Protein AF-A0A8S7I7J5-F1 (afdb_monomer_lite)

Organism: Escherichia coli (NCBI:txid562)

Radius of gyration: 30.41 Å; chains: 1; bounding box: 63×31×86 Å

Sequence (176 aa):
MCWEGESYSFNTNLVGNAVGITLPAGEHYVSFGLRVMRIQASEDANFVYNLAIANYFRSPVTLIKAPVNIASYCISKSGDLLTLNYGAFSAGSANGRVSSAKFDYECNLDTALPKVILQGNEVSLCDGLTAKLTAHTERANNYNFRTIFTSTLYGTASSSCVGKFQKVVVATLNPP

Secondary structure (DSSP, 8-state):
-PPP---------------SS-PPSEEEEEEEEE--------S-HHHHHHHHHHHTTTSPPEEEEEEEEE---EEESS-S----------TT--TT-EEEEEEEEEES-SS-PPEEEEE-SEEEEETTEEEEEEEEEEEEETTEEEEEEEEEEEE---GGG-S------EEEEE--

InterPro domains:
  IPR036937 Fimbrial-type adhesion domain superfamily [G3DSA:2.60.40.1090] (69-176)

Foldseek 3Di:
DPDDDDDDDDDDDPDDDDDDDQAAFFKDKDKDWDFDDDDDDPDDPVVSVVVCVVCVVVGGTDIDIDIDGHDKDKAWPDDPDDDFDQDDDDFFGQAFGKTKDKTKMFINYQPDWWDKDKPDQWADQDVFKIKGWDWDKDAPDRRMIMIMIMIGIHGTQDPVNPDDTDDDIDMDTGGD

Structure (mmCIF, N/CA/C/O backbone):
data_AF-A0A8S7I7J5-F1
#
_entry.id   AF-A0A8S7I7J5-F1
#
loop_
_atom_site.group_PDB
_atom_site.id
_atom_site.type_symbol
_atom_site.label_atom_id
_atom_site.label_alt_id
_atom_site.label_comp_id
_atom_site.label_asym_id
_atom_site.label_entity_id
_atom_site.label_seq_id
_atom_site.pdbx_PDB_ins_code
_atom_site.Cartn_x
_atom_site.Cartn_y
_atom_site.Cartn_z
_atom_site.occupancy
_atom_site.B_iso_or_equiv
_atom_site.auth_seq_id
_atom_site.auth_comp_id
_atom_site.auth_asym_id
_atom_site.auth_atom_id
_atom_site.pdbx_PDB_model_num
ATOM 1 N N . MET A 1 1 ? -32.007 -15.959 53.541 1.00 33.34 1 MET A N 1
ATOM 2 C CA . MET A 1 1 ? -30.730 -16.185 52.833 1.00 33.34 1 MET A CA 1
ATOM 3 C C . MET A 1 1 ? -30.756 -15.343 51.574 1.00 33.34 1 MET A C 1
ATOM 5 O O . MET A 1 1 ? -31.618 -15.573 50.738 1.00 33.34 1 MET A O 1
ATOM 9 N N . CYS A 1 2 ? -29.899 -14.328 51.471 1.00 35.22 2 CYS A N 1
ATOM 10 C CA . CYS A 1 2 ? -29.685 -13.635 50.203 1.00 35.22 2 CYS A CA 1
ATOM 11 C C . CYS A 1 2 ? -28.831 -14.566 49.344 1.00 35.22 2 CYS A C 1
ATOM 13 O O . CYS A 1 2 ? -27.728 -14.907 49.763 1.00 35.22 2 CYS A O 1
ATOM 15 N N . TRP A 1 3 ? -29.363 -15.028 48.215 1.00 41.94 3 TRP A N 1
ATOM 16 C CA . TRP A 1 3 ? -28.581 -15.800 47.257 1.00 41.94 3 TRP A CA 1
ATOM 17 C C . TRP A 1 3 ? -27.469 -14.892 46.726 1.00 41.94 3 TRP A C 1
ATOM 19 O O . TRP A 1 3 ? -27.715 -13.725 46.407 1.00 41.94 3 TRP A O 1
ATOM 29 N N . GLU A 1 4 ? -26.238 -15.396 46.780 1.00 40.59 4 GLU A N 1
ATOM 30 C CA . GLU A 1 4 ? -25.028 -14.679 46.390 1.00 40.59 4 GLU A CA 1
ATOM 31 C C . GLU A 1 4 ? -25.161 -14.135 44.966 1.00 40.59 4 GLU A C 1
ATOM 33 O O . GLU A 1 4 ? -25.772 -14.757 44.099 1.00 40.59 4 GLU A O 1
ATOM 38 N N . GLY A 1 5 ? -24.621 -12.933 44.746 1.00 41.72 5 GLY A N 1
ATOM 39 C CA . GLY A 1 5 ? -24.652 -12.274 43.449 1.00 41.72 5 GLY A CA 1
ATOM 40 C C . GLY A 1 5 ? -23.961 -13.133 42.399 1.00 41.72 5 GLY A C 1
ATOM 41 O O . GLY A 1 5 ? -22.736 -13.244 42.390 1.00 41.72 5 GLY A O 1
ATOM 42 N N . GLU A 1 6 ? -24.750 -13.731 41.514 1.00 45.03 6 GLU A N 1
ATOM 43 C CA . GLU A 1 6 ? -24.221 -14.466 40.378 1.00 45.03 6 GLU A CA 1
ATOM 44 C C . GLU A 1 6 ? -23.475 -13.508 39.446 1.00 45.03 6 GLU A C 1
ATOM 46 O O . GLU A 1 6 ? -23.970 -12.448 39.050 1.00 45.03 6 GLU A O 1
ATOM 51 N N . SER A 1 7 ? -22.252 -13.892 39.093 1.00 41.16 7 SER A N 1
ATOM 52 C CA . SER A 1 7 ? -21.486 -13.217 38.054 1.00 41.16 7 SER A CA 1
ATOM 53 C C . SER A 1 7 ? -22.050 -13.624 36.696 1.00 41.16 7 SER A C 1
ATOM 55 O O . SER A 1 7 ? -21.836 -14.746 36.246 1.00 41.16 7 SER A O 1
ATOM 57 N N . TYR A 1 8 ? -22.759 -12.717 36.026 1.00 44.34 8 TYR A N 1
ATOM 58 C CA . TYR A 1 8 ? -23.207 -12.940 34.653 1.00 44.34 8 TYR A CA 1
ATOM 59 C C . TYR A 1 8 ? -22.135 -12.472 33.669 1.00 44.34 8 TYR A C 1
ATOM 61 O O . TYR A 1 8 ? -21.910 -11.275 33.487 1.00 44.34 8 TYR A O 1
ATOM 69 N N . SER A 1 9 ? -21.477 -13.425 33.014 1.00 40.72 9 SER A N 1
ATOM 70 C CA . SER A 1 9 ? -20.615 -13.155 31.865 1.00 40.72 9 SER A CA 1
ATOM 71 C C . SER A 1 9 ? -21.470 -13.073 30.602 1.00 40.72 9 SER A C 1
ATOM 73 O O . SER A 1 9 ? -22.013 -14.075 30.145 1.00 40.72 9 SER A O 1
ATOM 75 N N . PHE A 1 10 ? -21.596 -11.883 30.019 1.00 49.03 10 PHE A N 1
ATOM 76 C CA . PHE A 1 10 ? -22.168 -11.716 28.684 1.00 49.03 10 PHE A CA 1
ATOM 77 C C . PHE A 1 10 ? -21.036 -11.690 27.657 1.00 49.03 10 PHE A C 1
ATOM 79 O O . PHE A 1 10 ? -20.090 -10.915 27.774 1.00 49.03 10 PHE A O 1
ATOM 86 N N . ASN A 1 11 ? -21.147 -12.540 26.638 1.00 37.66 11 ASN A N 1
ATOM 87 C CA . ASN A 1 11 ? -20.298 -12.493 25.457 1.00 37.66 11 ASN A CA 1
ATOM 88 C C . ASN A 1 11 ? -21.152 -11.945 24.310 1.00 37.66 11 ASN A C 1
ATOM 90 O O . ASN A 1 11 ? -22.119 -12.580 23.894 1.00 37.66 11 ASN A O 1
ATOM 94 N N . THR A 1 12 ? -20.859 -10.727 23.863 1.00 44.44 12 THR A N 1
ATOM 95 C CA . THR A 1 12 ? -21.604 -10.055 22.792 1.00 44.44 12 THR A CA 1
ATOM 96 C C . THR A 1 12 ? -20.677 -9.836 21.609 1.00 44.44 12 THR A C 1
ATOM 98 O O . THR A 1 12 ? -19.657 -9.162 21.732 1.00 44.44 12 THR A O 1
ATOM 101 N N . ASN A 1 13 ? -21.065 -10.356 20.446 1.00 33.91 13 ASN A N 1
ATOM 102 C CA . ASN A 1 13 ? -20.396 -10.045 19.191 1.00 33.91 13 ASN A CA 1
ATOM 103 C C . ASN A 1 13 ? -20.855 -8.661 18.721 1.00 33.91 13 ASN A C 1
ATOM 105 O O . ASN A 1 13 ? -22.013 -8.473 18.353 1.00 33.91 13 ASN A O 1
ATOM 109 N N . LEU A 1 14 ? -19.944 -7.689 18.729 1.00 41.66 14 LEU A N 1
ATOM 110 C CA . LEU A 1 14 ? -20.160 -6.411 18.058 1.00 41.66 14 LEU A CA 1
ATOM 111 C C . LEU A 1 14 ? -20.101 -6.647 16.544 1.00 41.66 14 LEU A C 1
ATOM 113 O O . LEU A 1 14 ? -19.022 -6.787 15.974 1.00 41.66 14 LEU A O 1
ATOM 117 N N . VAL A 1 15 ? -21.265 -6.704 15.898 1.00 33.38 15 VAL A N 1
ATOM 118 C CA . VAL A 1 15 ? -21.377 -6.719 14.435 1.00 33.38 15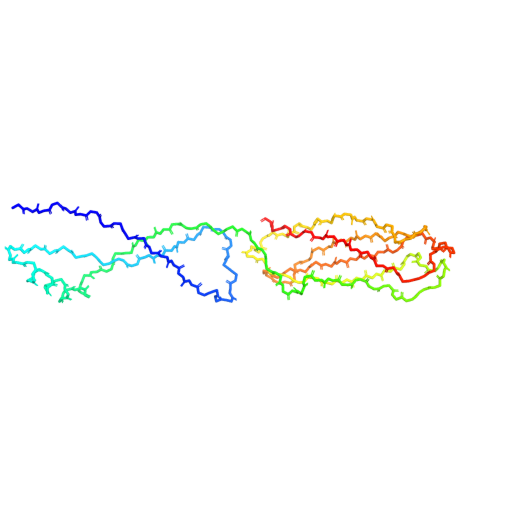 VAL A CA 1
ATOM 119 C C . VAL A 1 15 ? -21.735 -5.306 13.989 1.00 33.38 15 VAL A C 1
ATOM 121 O O . VAL A 1 15 ? -22.874 -4.868 14.129 1.00 33.38 15 VAL A O 1
ATOM 124 N N . GLY A 1 16 ? -20.739 -4.569 13.505 1.00 31.81 16 GLY A N 1
ATOM 125 C CA . GLY A 1 16 ? -20.920 -3.259 12.886 1.00 31.81 16 GLY A CA 1
ATOM 126 C C . GLY A 1 16 ? -20.607 -3.338 11.398 1.00 31.81 16 GLY A C 1
ATOM 127 O O . GLY A 1 16 ? -19.588 -3.905 11.012 1.00 31.81 16 GLY A O 1
ATOM 128 N N . ASN A 1 17 ? -21.464 -2.755 10.562 1.00 31.12 17 ASN A N 1
ATOM 129 C CA . ASN A 1 17 ? -21.118 -2.503 9.165 1.00 31.12 17 ASN A CA 1
ATOM 130 C C . ASN A 1 17 ? -20.084 -1.373 9.120 1.00 31.12 17 ASN A C 1
ATOM 132 O O . ASN A 1 17 ? -20.263 -0.352 9.786 1.00 31.12 17 ASN A O 1
ATOM 136 N N . ALA A 1 18 ? -19.016 -1.539 8.339 1.00 37.44 18 ALA A N 1
ATOM 137 C CA . ALA A 1 18 ? -18.026 -0.490 8.140 1.00 37.44 18 ALA A CA 1
ATOM 138 C C . ALA A 1 18 ? -18.693 0.734 7.487 1.00 37.44 18 ALA A C 1
ATOM 140 O O . ALA A 1 18 ? -19.052 0.706 6.311 1.00 37.44 18 ALA A O 1
ATOM 141 N N . VAL A 1 19 ? -18.873 1.815 8.248 1.00 38.22 19 VAL A N 1
ATOM 142 C CA . VAL A 1 19 ? -19.347 3.097 7.713 1.00 38.22 19 VAL A CA 1
ATOM 143 C C . VAL A 1 19 ? -18.131 3.940 7.361 1.00 38.22 19 VAL A C 1
ATOM 145 O O . VAL A 1 19 ? -17.654 4.692 8.197 1.00 38.22 19 VAL A O 1
ATOM 148 N N . GLY A 1 20 ? -17.622 3.765 6.137 1.00 47.06 20 GLY A N 1
ATOM 149 C CA . GLY A 1 20 ? -16.953 4.779 5.300 1.00 47.06 20 GLY A CA 1
ATOM 150 C C . GLY A 1 20 ? -15.843 5.675 5.871 1.00 47.06 20 GLY A C 1
ATOM 151 O O . GLY A 1 20 ? -15.465 6.624 5.194 1.00 47.06 20 GLY A O 1
ATOM 152 N N . ILE A 1 21 ? -15.332 5.432 7.075 1.00 56.72 21 ILE A N 1
ATOM 153 C CA . ILE A 1 21 ? -14.323 6.263 7.725 1.00 56.72 21 ILE A CA 1
ATOM 154 C C . ILE A 1 21 ? -13.285 5.321 8.313 1.00 56.72 21 ILE A C 1
ATOM 156 O O . ILE A 1 21 ? -13.571 4.499 9.185 1.00 56.72 21 ILE A O 1
ATOM 160 N N . THR A 1 22 ? -12.077 5.427 7.789 1.00 62.06 22 THR A N 1
ATOM 161 C CA . THR A 1 22 ? -10.893 4.729 8.265 1.00 62.06 22 THR A CA 1
ATOM 162 C C . THR A 1 22 ? -10.709 5.052 9.753 1.00 62.06 22 THR A C 1
ATOM 164 O O . THR A 1 22 ? -10.497 6.208 10.114 1.00 62.06 22 THR A O 1
ATOM 167 N N . LEU A 1 23 ? -10.870 4.060 10.638 1.00 69.56 23 LEU A N 1
ATOM 168 C CA . LEU A 1 23 ? -10.723 4.272 12.083 1.00 69.56 23 LEU A CA 1
ATOM 169 C C . LEU A 1 23 ? -9.267 4.636 12.398 1.00 69.56 23 LEU A C 1
ATOM 171 O O . LEU A 1 23 ? -8.399 3.813 12.089 1.00 69.56 23 LEU A O 1
ATOM 175 N N . PRO A 1 24 ? -8.988 5.801 13.012 1.00 71.44 24 PRO A N 1
ATOM 176 C CA . PRO A 1 24 ? -7.620 6.256 13.229 1.00 71.44 24 PRO A CA 1
ATOM 177 C C . PRO A 1 24 ? -6.822 5.240 14.051 1.00 71.44 24 PRO A C 1
ATOM 179 O O . PRO A 1 24 ? -7.361 4.611 14.961 1.00 71.44 24 PRO A O 1
ATOM 182 N N . ALA A 1 25 ? -5.541 5.061 13.734 1.00 77.75 25 ALA A N 1
ATOM 183 C CA . ALA A 1 25 ? -4.673 4.179 14.510 1.00 77.75 25 ALA A CA 1
ATOM 184 C C . ALA A 1 25 ? -4.504 4.692 15.955 1.00 77.75 25 ALA A C 1
ATOM 186 O O . ALA A 1 25 ? -4.578 5.896 16.209 1.00 77.75 25 ALA A O 1
ATOM 187 N N . GLY A 1 26 ? -4.259 3.777 16.896 1.00 77.19 26 GLY A N 1
ATOM 188 C CA . GLY A 1 26 ? -3.974 4.093 18.297 1.00 77.19 26 GLY A CA 1
ATOM 189 C C . GLY A 1 26 ? -4.992 3.544 19.295 1.00 77.19 26 GLY A C 1
ATOM 190 O O . GLY A 1 26 ? -5.798 2.665 18.982 1.00 77.19 26 GLY A O 1
ATOM 191 N N . GLU A 1 27 ? -4.917 4.055 20.523 1.00 79.50 27 GLU A N 1
ATOM 192 C CA . GLU A 1 27 ? -5.778 3.638 21.628 1.00 79.50 27 GLU A CA 1
ATOM 193 C C . GLU A 1 27 ? -7.120 4.369 21.598 1.00 79.50 27 GLU A C 1
ATOM 195 O O . GLU A 1 27 ? -7.195 5.597 21.638 1.00 79.50 27 GLU A O 1
ATOM 200 N N . HIS A 1 28 ? -8.193 3.587 21.595 1.00 81.12 28 HIS A N 1
ATOM 201 C CA . HIS A 1 28 ? -9.569 4.055 21.662 1.00 81.12 28 HIS A CA 1
ATOM 202 C C . HIS A 1 28 ? -10.292 3.391 22.822 1.00 81.12 28 HIS A C 1
ATOM 204 O O . HIS A 1 28 ? -9.822 2.417 23.408 1.00 81.12 28 HIS A O 1
ATOM 210 N N . TYR A 1 29 ? -11.481 3.896 23.129 1.00 77.25 29 TYR A N 1
ATOM 211 C CA . TYR A 1 29 ? -12.357 3.289 24.120 1.00 77.25 29 TYR A CA 1
ATOM 212 C C . TYR A 1 29 ? -13.701 2.958 23.498 1.00 77.25 29 TYR A C 1
ATOM 214 O O . TYR A 1 29 ? -14.376 3.829 22.952 1.00 77.25 29 TYR A O 1
ATOM 222 N N . VAL A 1 30 ? -14.128 1.710 23.655 1.00 77.06 30 VAL A N 1
ATOM 223 C CA . VAL A 1 30 ? -15.517 1.322 23.414 1.00 77.06 30 VAL A CA 1
ATOM 224 C C . VAL A 1 30 ? -16.267 1.453 24.735 1.00 77.06 30 VAL A C 1
ATOM 226 O O . VAL A 1 30 ? -15.795 0.991 25.775 1.00 77.06 30 VAL A O 1
ATOM 229 N N . SER A 1 31 ? -17.418 2.125 24.709 1.00 77.94 31 SER A N 1
ATOM 230 C CA . SER A 1 31 ? -18.274 2.293 25.885 1.00 77.94 31 SER A CA 1
ATOM 231 C C . SER A 1 31 ? -19.470 1.353 25.801 1.00 77.94 31 SER A C 1
ATOM 233 O O . SER A 1 31 ? -20.248 1.418 24.853 1.00 77.94 31 SER A O 1
ATOM 235 N N . PHE A 1 32 ? -19.637 0.513 26.816 1.00 77.69 32 PHE A N 1
ATOM 236 C CA . PHE A 1 32 ? -20.778 -0.380 26.972 1.00 77.69 32 PHE A CA 1
ATOM 237 C C . PHE A 1 32 ? -21.704 0.177 28.046 1.00 77.69 32 PHE A C 1
ATOM 239 O O . PHE A 1 32 ? -21.287 0.401 29.182 1.00 77.69 32 PHE A O 1
ATOM 246 N N . GLY A 1 33 ? -22.965 0.407 27.688 1.00 76.69 33 GLY A N 1
ATOM 247 C CA . GLY A 1 33 ? -24.002 0.768 28.645 1.00 76.69 33 GLY A CA 1
ATOM 248 C C . GLY A 1 33 ? -24.620 -0.481 29.250 1.00 76.69 33 GLY A C 1
ATOM 249 O O . GLY A 1 33 ? -25.345 -1.199 28.568 1.00 76.69 33 GLY A O 1
ATOM 250 N N . LEU A 1 34 ? -24.360 -0.725 30.529 1.00 75.19 34 LEU A N 1
ATOM 251 C CA . LEU A 1 34 ? -24.946 -1.834 31.268 1.00 75.19 34 LEU A CA 1
ATOM 252 C C . LEU A 1 34 ? -26.019 -1.321 32.214 1.00 75.19 34 LEU A C 1
ATOM 254 O O . LEU A 1 34 ? -25.836 -0.322 32.905 1.00 75.19 34 LEU A O 1
ATOM 258 N N . ARG A 1 35 ? -27.135 -2.039 32.279 1.00 72.94 35 ARG A N 1
ATOM 259 C CA . ARG A 1 35 ? -28.135 -1.851 33.327 1.00 72.94 35 ARG A CA 1
ATOM 260 C C . ARG A 1 35 ? -28.158 -3.108 34.163 1.00 72.94 35 ARG A C 1
ATOM 262 O O . ARG A 1 35 ? -28.470 -4.182 33.661 1.00 72.94 35 ARG A O 1
ATOM 269 N N . VAL A 1 36 ? -27.816 -2.954 35.433 1.00 70.00 36 VAL A N 1
ATOM 270 C CA . VAL A 1 36 ? -27.910 -4.026 36.419 1.00 70.00 36 VAL A CA 1
ATOM 271 C C . VAL A 1 36 ? -29.008 -3.645 37.400 1.00 70.00 36 VAL A C 1
ATOM 273 O O . VAL A 1 36 ? -29.097 -2.499 37.846 1.00 70.00 36 VAL A O 1
ATOM 276 N N . MET A 1 37 ? -29.874 -4.601 37.713 1.00 70.38 37 MET A N 1
ATOM 277 C CA . MET A 1 37 ? -30.900 -4.458 38.737 1.00 70.38 37 MET A CA 1
ATOM 278 C C . MET A 1 37 ? -30.646 -5.475 39.827 1.00 70.38 37 MET A C 1
ATOM 280 O O . MET A 1 37 ? -30.547 -6.668 39.556 1.00 70.38 37 MET A O 1
ATOM 284 N N . ARG A 1 38 ? -30.590 -4.997 41.068 1.00 69.62 38 ARG A N 1
ATOM 285 C CA . ARG A 1 38 ? -30.696 -5.858 42.237 1.00 69.62 38 ARG A CA 1
ATOM 286 C C . ARG A 1 38 ? -32.140 -5.822 42.707 1.00 69.62 38 ARG A C 1
ATOM 288 O O . ARG A 1 38 ? -32.639 -4.757 43.056 1.00 69.62 38 ARG A O 1
ATOM 295 N N . ILE A 1 39 ? -32.786 -6.980 42.734 1.00 69.31 39 ILE A N 1
ATOM 296 C CA . ILE A 1 39 ? -34.141 -7.130 43.260 1.00 69.31 39 ILE A CA 1
ATOM 297 C C . ILE A 1 39 ? -34.032 -7.915 44.549 1.00 69.31 39 ILE A C 1
ATOM 299 O O . ILE A 1 39 ? -33.510 -9.026 44.566 1.00 69.31 39 ILE A O 1
ATOM 303 N N . GLN A 1 40 ? -34.487 -7.309 45.635 1.00 69.56 40 GLN A N 1
ATOM 304 C CA . GLN A 1 40 ? -34.624 -7.991 46.906 1.00 69.56 40 GLN A CA 1
ATOM 305 C C . GLN A 1 40 ? -36.108 -8.257 47.112 1.00 69.56 40 GLN A C 1
ATOM 307 O O . GLN A 1 40 ? -36.869 -7.339 47.400 1.00 69.56 40 GLN A O 1
ATOM 312 N N . ALA A 1 41 ? -36.499 -9.507 46.910 1.00 70.94 41 ALA A N 1
ATOM 313 C CA . ALA A 1 41 ? -37.863 -9.986 47.052 1.00 70.94 41 ALA A CA 1
ATOM 314 C C . ALA A 1 41 ? -37.822 -11.325 47.793 1.00 70.94 41 ALA A C 1
ATOM 316 O O . ALA A 1 41 ? -36.871 -12.096 47.638 1.00 70.94 41 ALA A O 1
ATOM 317 N N . SER A 1 42 ? -38.814 -11.563 48.645 1.00 75.31 42 SER A N 1
ATOM 318 C CA . SER A 1 42 ? -38.980 -12.829 49.373 1.00 75.31 42 SER A CA 1
ATOM 319 C C . SER A 1 42 ? -40.085 -13.701 48.774 1.00 75.31 42 SER A C 1
ATOM 321 O O . SER A 1 42 ? -40.310 -14.808 49.258 1.00 75.31 42 SER A O 1
ATOM 323 N N . GLU A 1 43 ? -40.788 -13.189 47.761 1.00 80.56 43 GLU A N 1
ATOM 324 C CA . GLU A 1 43 ? -41.852 -13.870 47.028 1.00 80.56 43 GLU A CA 1
ATOM 325 C C . GLU A 1 43 ? -41.320 -14.807 45.922 1.00 80.56 43 GLU A C 1
ATOM 327 O O . GLU A 1 43 ? -40.114 -14.984 45.741 1.00 80.56 43 GLU A O 1
ATOM 332 N N . ASP A 1 44 ? -42.241 -15.434 45.182 1.00 82.38 44 ASP A N 1
ATOM 333 C CA . ASP A 1 44 ? -41.924 -16.379 44.110 1.00 82.38 44 ASP A CA 1
ATOM 334 C C . ASP A 1 44 ? -41.216 -15.744 42.893 1.00 82.38 44 ASP A C 1
ATOM 336 O O . ASP A 1 44 ? -41.220 -14.529 42.678 1.00 82.38 44 ASP A O 1
ATOM 340 N N . ALA A 1 45 ? -40.625 -16.597 42.050 1.00 76.31 45 ALA A N 1
ATOM 341 C CA . ALA A 1 45 ? -39.833 -16.188 40.890 1.00 76.31 45 ALA A CA 1
ATOM 342 C C . ALA A 1 45 ? -40.604 -15.337 39.858 1.00 76.31 45 ALA A C 1
ATOM 344 O O . ALA A 1 45 ? -39.998 -14.483 39.209 1.00 76.31 45 ALA A O 1
ATOM 345 N N . ASN A 1 46 ? -41.922 -15.523 39.713 1.00 79.31 46 ASN A N 1
ATOM 346 C CA . ASN A 1 46 ? -42.731 -14.732 38.781 1.00 79.31 46 ASN A CA 1
ATOM 347 C C . ASN A 1 46 ? -42.910 -13.302 39.290 1.00 79.31 46 ASN A C 1
ATOM 349 O O . ASN A 1 46 ? -42.842 -12.354 38.504 1.00 79.31 46 ASN A O 1
ATOM 353 N N . PHE A 1 47 ? -43.097 -13.128 40.600 1.00 81.38 47 PHE A N 1
ATOM 354 C CA . PHE A 1 47 ? -43.125 -11.804 41.211 1.00 81.38 47 PHE A CA 1
ATOM 355 C C . PHE A 1 47 ? -41.787 -11.076 41.019 1.00 81.38 47 PHE A C 1
ATOM 357 O O . PHE A 1 47 ? -41.773 -9.936 40.549 1.00 81.38 47 PHE A O 1
ATOM 364 N N . VAL A 1 48 ? -40.662 -11.754 41.285 1.00 78.50 48 VAL A N 1
ATOM 365 C CA . VAL A 1 48 ? -39.314 -11.190 41.080 1.00 78.50 48 VAL A CA 1
ATOM 366 C C . VAL A 1 48 ? -39.095 -10.776 39.621 1.00 78.50 48 VAL A C 1
ATOM 368 O O . VAL A 1 48 ? -38.606 -9.676 39.360 1.00 78.50 48 VAL A O 1
ATOM 371 N N . TYR A 1 49 ? -39.501 -11.613 38.663 1.00 78.75 49 TYR A N 1
ATOM 372 C CA . TYR A 1 49 ? -39.369 -11.333 37.232 1.00 78.75 49 TYR A CA 1
ATOM 373 C C . TYR A 1 49 ? -40.210 -10.130 36.776 1.00 78.75 49 TYR A C 1
ATOM 375 O O . TYR A 1 49 ? -39.704 -9.232 36.099 1.00 78.75 49 TYR A O 1
ATOM 383 N N . ASN A 1 50 ? -41.478 -10.056 37.190 1.00 79.69 50 ASN A N 1
ATOM 384 C CA . ASN A 1 50 ? -42.354 -8.931 36.853 1.00 79.69 50 ASN A CA 1
ATOM 385 C C . ASN A 1 50 ? -41.849 -7.617 37.462 1.00 79.69 50 ASN A C 1
ATOM 387 O O . ASN A 1 50 ? -41.865 -6.573 36.803 1.00 79.69 50 ASN A O 1
ATOM 391 N N . LEU A 1 51 ? -41.338 -7.673 38.695 1.00 80.25 51 LEU A N 1
ATOM 392 C CA . LEU A 1 51 ? -40.719 -6.528 39.352 1.00 80.25 51 LEU A CA 1
ATOM 393 C C . LEU A 1 51 ? -39.437 -6.082 38.626 1.00 80.25 51 LEU A C 1
ATOM 395 O O . LEU A 1 51 ? -39.179 -4.878 38.538 1.00 80.25 51 LEU A O 1
ATOM 399 N N . ALA A 1 52 ? -38.676 -7.023 38.054 1.00 77.00 52 ALA A N 1
ATOM 400 C CA . ALA A 1 52 ? -37.509 -6.735 37.221 1.00 77.00 52 ALA A CA 1
ATOM 401 C C . ALA A 1 52 ? -37.900 -5.945 35.976 1.00 77.00 52 ALA A C 1
ATOM 403 O O . ALA A 1 52 ? -37.396 -4.847 35.753 1.00 77.00 52 ALA A O 1
ATOM 404 N N . ILE A 1 53 ? -38.843 -6.462 35.188 1.00 79.38 53 ILE A N 1
ATOM 405 C CA . ILE A 1 53 ? -39.282 -5.810 33.950 1.00 79.38 53 ILE A CA 1
ATOM 406 C C . ILE A 1 53 ? -39.844 -4.416 34.240 1.00 79.38 53 ILE A C 1
ATOM 408 O O . ILE A 1 53 ? -39.477 -3.455 33.561 1.00 79.38 53 ILE A O 1
ATOM 412 N N . ALA A 1 54 ? -40.667 -4.278 35.283 1.00 80.25 54 ALA A N 1
ATOM 413 C CA . ALA A 1 54 ? -41.273 -3.001 35.659 1.00 80.25 54 ALA A CA 1
ATOM 414 C C . ALA A 1 54 ? -40.240 -1.917 36.027 1.00 80.25 54 ALA A C 1
ATOM 416 O O . ALA A 1 54 ? -40.510 -0.724 35.862 1.00 80.25 54 ALA A O 1
ATOM 417 N N . ASN A 1 55 ? -39.053 -2.310 36.504 1.00 75.88 55 ASN A N 1
ATOM 418 C CA . ASN A 1 55 ? -37.991 -1.388 36.909 1.00 75.88 55 ASN A CA 1
ATOM 419 C C . ASN A 1 55 ? -36.810 -1.322 35.925 1.00 75.88 55 ASN A C 1
ATOM 421 O O . ASN A 1 55 ? -35.917 -0.498 36.119 1.00 75.88 55 ASN A O 1
ATOM 425 N N . TYR A 1 56 ? -36.827 -2.100 34.837 1.00 68.75 56 TYR A N 1
ATOM 426 C CA . TYR A 1 56 ? -35.714 -2.225 33.887 1.00 68.75 56 TYR A CA 1
ATOM 427 C C . TYR A 1 56 ? -35.188 -0.878 33.370 1.00 68.75 56 TYR A C 1
ATOM 429 O O . TYR A 1 56 ? -33.986 -0.608 33.403 1.00 68.75 56 TYR A O 1
ATOM 437 N N . PHE A 1 57 ? -36.088 0.018 32.957 1.00 71.44 57 PHE A N 1
ATOM 438 C CA . PHE A 1 57 ? -35.710 1.340 32.448 1.00 71.44 57 PHE A CA 1
ATOM 439 C C . PHE A 1 57 ? -35.402 2.372 33.543 1.00 71.44 57 PHE A C 1
ATOM 441 O O . PHE A 1 57 ? -34.884 3.447 33.230 1.00 71.44 57 PHE A O 1
ATOM 448 N N . ARG A 1 58 ? -35.686 2.057 34.814 1.00 75.62 58 ARG A N 1
ATOM 449 C CA . ARG A 1 58 ? -35.469 2.954 35.960 1.00 75.62 58 ARG A CA 1
ATOM 450 C C . ARG A 1 58 ? -34.054 2.867 36.528 1.00 75.62 58 ARG A C 1
ATOM 452 O O . ARG A 1 58 ? -33.594 3.841 37.115 1.00 75.62 58 ARG A O 1
ATOM 459 N N . SER A 1 59 ? -33.347 1.752 36.333 1.00 71.81 59 SER A N 1
ATOM 460 C CA . SER A 1 59 ? -31.949 1.642 36.768 1.00 71.81 59 SER A CA 1
ATOM 461 C C . SER A 1 59 ? -31.022 2.537 35.950 1.00 71.81 59 SER A C 1
ATOM 463 O O . SER A 1 59 ? -31.110 2.512 34.719 1.00 71.81 59 SER A O 1
ATOM 465 N N . PRO A 1 60 ? -30.098 3.281 36.584 1.00 77.69 60 PRO A N 1
ATOM 466 C CA . PRO A 1 60 ? -29.109 4.071 35.862 1.00 77.69 60 PRO A CA 1
ATOM 467 C C . PRO A 1 60 ? -28.219 3.172 34.992 1.00 77.69 60 PRO A C 1
ATOM 469 O O . PRO A 1 60 ? -27.943 2.021 35.333 1.00 77.69 60 PRO A O 1
ATOM 472 N N . VAL A 1 61 ? -27.778 3.704 33.850 1.00 80.50 61 VAL A N 1
ATOM 473 C CA . VAL A 1 61 ? -26.808 3.023 32.985 1.00 80.50 61 VAL A CA 1
ATOM 474 C C . VAL A 1 61 ? -25.424 3.168 33.605 1.00 80.50 61 VAL A C 1
ATOM 476 O O . VAL A 1 61 ? -24.911 4.278 33.728 1.00 80.50 61 VAL A O 1
ATOM 479 N N . THR A 1 62 ? -24.802 2.046 33.945 1.00 79.00 62 THR A N 1
ATOM 480 C CA . THR A 1 62 ? -23.381 1.984 34.273 1.00 79.00 62 THR A CA 1
ATOM 481 C C . THR A 1 62 ? -22.597 1.874 32.973 1.00 79.00 62 THR A C 1
ATOM 483 O O . THR A 1 62 ? -22.750 0.907 32.227 1.00 79.00 62 THR A O 1
ATOM 486 N N . LEU A 1 63 ? -21.759 2.867 32.687 1.00 78.69 63 LEU A N 1
ATOM 487 C CA . LEU A 1 63 ? -20.869 2.832 31.530 1.00 78.69 63 LEU A CA 1
ATOM 488 C C . LEU A 1 63 ? -19.580 2.097 31.895 1.00 78.69 63 LEU A C 1
ATOM 490 O O . LEU A 1 63 ? -18.838 2.542 32.769 1.00 78.69 63 LEU A O 1
ATOM 494 N N . ILE A 1 64 ? -19.293 1.006 31.192 1.00 79.31 64 ILE A N 1
ATOM 495 C CA . ILE A 1 64 ? -17.981 0.358 31.220 1.00 79.31 64 ILE A CA 1
ATOM 496 C C . ILE A 1 64 ? -17.211 0.791 29.981 1.00 79.31 64 ILE A C 1
ATOM 498 O O . ILE A 1 64 ? -17.721 0.704 28.866 1.00 79.31 64 ILE A O 1
ATOM 502 N N . LYS A 1 65 ? -15.976 1.253 30.176 1.00 79.00 65 LYS A N 1
ATOM 503 C CA . LYS A 1 65 ? -15.054 1.573 29.087 1.00 79.00 65 LYS A CA 1
ATOM 504 C C . LYS A 1 65 ? -14.052 0.439 28.935 1.00 79.00 65 LYS A C 1
ATOM 506 O O . LYS A 1 65 ? -13.380 0.096 29.903 1.00 79.00 65 LYS A O 1
ATOM 511 N N . ALA A 1 66 ? -13.944 -0.110 27.733 1.00 78.12 66 ALA A N 1
ATOM 512 C CA . ALA A 1 66 ? -12.909 -1.075 27.388 1.00 78.12 66 ALA A CA 1
ATOM 513 C C . ALA A 1 66 ? -11.905 -0.416 26.433 1.00 78.12 66 ALA A C 1
ATOM 515 O O . ALA A 1 66 ? -12.342 0.165 25.431 1.00 78.12 66 ALA A O 1
ATOM 516 N N . PRO A 1 67 ? -10.592 -0.477 26.719 1.00 81.25 67 PRO A N 1
ATOM 517 C CA . PRO A 1 67 ? -9.586 -0.015 25.779 1.00 81.25 67 PRO A CA 1
ATOM 518 C C . PRO A 1 67 ? -9.544 -0.952 24.568 1.00 81.25 67 PRO A C 1
ATOM 520 O O . PRO A 1 67 ? -9.607 -2.174 24.706 1.00 81.25 67 PRO A O 1
ATOM 523 N N . VAL A 1 68 ? -9.420 -0.376 23.378 1.00 82.19 68 VAL A N 1
ATOM 524 C CA . VAL A 1 68 ? -9.155 -1.098 22.133 1.00 82.19 68 VAL A CA 1
ATOM 525 C C . VAL A 1 68 ? -7.990 -0.422 21.426 1.00 82.19 68 VAL A C 1
ATOM 527 O O . VAL A 1 68 ? -7.923 0.802 21.370 1.00 82.19 68 VAL A O 1
ATOM 530 N N . ASN A 1 69 ? -7.065 -1.210 20.891 1.00 82.50 69 ASN A N 1
ATOM 531 C CA . ASN A 1 69 ? -5.945 -0.692 20.115 1.00 82.50 69 ASN A CA 1
ATOM 532 C C . ASN A 1 69 ? -6.175 -1.003 18.635 1.00 82.50 69 ASN A C 1
ATOM 534 O O . ASN A 1 69 ? -6.372 -2.164 18.270 1.00 82.50 69 ASN A O 1
ATOM 538 N N . ILE A 1 70 ? -6.161 0.028 17.795 1.00 80.50 70 ILE A N 1
ATOM 539 C CA . ILE A 1 70 ? -6.325 -0.097 16.348 1.00 80.50 70 ILE A CA 1
ATOM 540 C C . ILE A 1 70 ? -4.947 0.018 15.700 1.00 80.50 70 ILE A C 1
ATOM 542 O O . ILE A 1 70 ? -4.307 1.069 15.757 1.00 80.50 70 ILE A O 1
ATOM 546 N N . ALA A 1 71 ? -4.500 -1.071 15.073 1.00 82.06 71 ALA A N 1
ATOM 547 C CA . ALA A 1 71 ? -3.245 -1.098 14.331 1.00 82.06 71 ALA A CA 1
ATOM 548 C C . ALA A 1 71 ? -3.286 -0.173 13.101 1.00 82.06 71 ALA A C 1
ATOM 550 O O . ALA A 1 71 ? -4.353 0.162 12.581 1.00 82.06 71 ALA A O 1
ATOM 551 N N . SER A 1 72 ? -2.103 0.213 12.624 1.00 83.25 72 SER A N 1
ATOM 552 C CA . SER A 1 72 ? -1.928 0.929 11.360 1.00 83.25 72 SER A CA 1
ATOM 553 C C . SER A 1 72 ? -2.297 0.024 10.178 1.00 83.25 72 SER A C 1
ATOM 555 O O . SER A 1 72 ? -1.855 -1.124 10.102 1.00 83.25 72 SER A O 1
ATOM 557 N N . TYR A 1 73 ? -3.124 0.520 9.262 1.00 82.12 73 TYR A N 1
ATOM 558 C CA . TYR A 1 73 ? -3.496 -0.166 8.029 1.00 82.12 73 TYR A CA 1
ATOM 559 C C . TYR A 1 73 ? -3.766 0.826 6.897 1.00 82.12 73 TYR A C 1
ATOM 561 O O . TYR A 1 73 ? -4.033 2.008 7.122 1.00 82.12 73 TYR A O 1
ATOM 569 N N . CYS A 1 74 ? -3.726 0.317 5.666 1.00 82.19 74 CYS A N 1
ATOM 570 C CA . CYS A 1 74 ? -4.087 1.061 4.467 1.00 82.19 74 CYS A CA 1
ATOM 571 C C . CYS A 1 74 ? -5.070 0.257 3.612 1.00 82.19 74 CYS A C 1
ATOM 573 O O . CYS A 1 74 ? -4.990 -0.969 3.552 1.00 82.19 74 CYS A O 1
ATOM 575 N N . ILE A 1 75 ? -5.983 0.950 2.939 1.00 83.81 75 ILE A N 1
ATOM 576 C CA . ILE A 1 75 ? -6.982 0.392 2.030 1.00 83.81 75 ILE A CA 1
ATOM 577 C C . ILE A 1 75 ? -6.748 0.986 0.642 1.00 83.81 75 ILE A C 1
ATOM 579 O O . ILE A 1 75 ? -6.631 2.204 0.486 1.00 83.81 75 ILE A O 1
ATOM 583 N N . SER A 1 76 ? -6.687 0.128 -0.376 1.00 83.00 76 SER A N 1
ATOM 584 C CA . SER A 1 76 ? -6.563 0.582 -1.760 1.00 83.00 76 SER A CA 1
ATOM 585 C C . SER A 1 76 ? -7.802 1.363 -2.204 1.00 83.00 76 SER A C 1
ATOM 587 O O . SER A 1 76 ? -8.930 0.930 -1.976 1.00 83.00 76 SER A O 1
ATOM 589 N N . LYS A 1 77 ? -7.592 2.492 -2.890 1.00 82.38 77 LYS A N 1
ATOM 590 C CA . LYS A 1 77 ? -8.641 3.203 -3.644 1.00 82.38 77 LYS A CA 1
ATOM 591 C C . LYS A 1 77 ? -8.611 2.877 -5.134 1.00 82.38 77 LYS A C 1
ATOM 593 O O . LYS A 1 77 ? -9.528 3.243 -5.864 1.00 82.38 77 LYS A O 1
ATOM 598 N N . SER A 1 78 ? -7.549 2.218 -5.581 1.00 78.38 78 SER A N 1
ATOM 599 C CA . SER A 1 78 ? -7.321 1.817 -6.968 1.00 78.38 78 SER A CA 1
ATOM 600 C C . SER A 1 78 ? -7.544 0.308 -7.126 1.00 78.38 78 SER A C 1
ATOM 602 O O . SER A 1 78 ? -7.548 -0.430 -6.144 1.00 78.38 78 SER A O 1
ATOM 604 N N . GLY A 1 79 ? -7.727 -0.176 -8.356 1.00 75.62 79 GLY A N 1
ATOM 605 C CA . GLY A 1 79 ? -7.738 -1.622 -8.610 1.00 75.62 79 GLY A CA 1
ATOM 606 C C . GLY A 1 79 ? -6.362 -2.257 -8.367 1.00 75.62 79 GLY A C 1
ATOM 607 O O . GLY A 1 79 ? -5.343 -1.579 -8.470 1.00 75.62 79 GLY A O 1
ATOM 608 N N . ASP A 1 80 ? -6.330 -3.565 -8.105 1.00 77.38 80 ASP A N 1
ATOM 609 C CA . ASP A 1 80 ? -5.114 -4.309 -7.714 1.00 77.38 80 ASP A CA 1
ATOM 610 C C . ASP A 1 80 ? -4.080 -4.477 -8.843 1.00 77.38 80 ASP A C 1
ATOM 612 O O . ASP A 1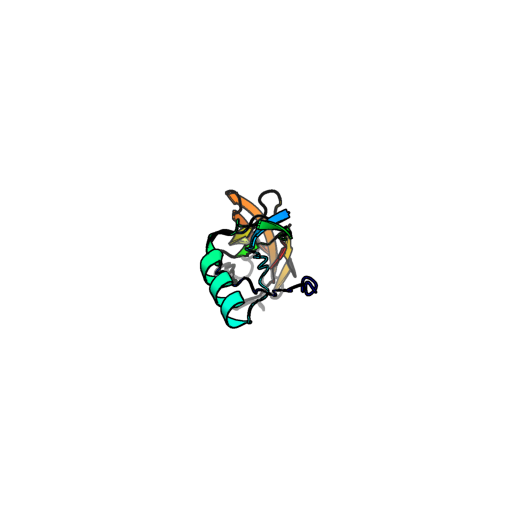 80 ? -2.976 -4.979 -8.625 1.00 77.38 80 ASP A O 1
ATOM 616 N N . LEU A 1 81 ? -4.428 -4.069 -10.066 1.00 83.62 81 LEU A N 1
ATOM 617 C CA . LEU A 1 81 ? -3.587 -4.205 -11.247 1.00 83.62 81 LEU A CA 1
ATOM 618 C C . LEU A 1 81 ? -3.252 -2.838 -11.843 1.00 83.62 81 LEU A C 1
ATOM 620 O O . LEU A 1 81 ? -4.127 -2.100 -12.295 1.00 83.62 81 LEU A O 1
ATOM 624 N N . LEU A 1 82 ? -1.955 -2.556 -11.938 1.00 88.75 82 LEU A N 1
ATOM 625 C CA . LEU A 1 82 ? -1.411 -1.413 -12.664 1.00 88.75 82 LEU A CA 1
ATOM 626 C C . LEU A 1 82 ? -0.688 -1.907 -13.910 1.00 88.75 82 LEU A C 1
ATOM 628 O O . LEU A 1 82 ? 0.138 -2.815 -13.842 1.00 88.75 82 LEU A O 1
ATOM 632 N N . THR A 1 83 ? -0.973 -1.285 -15.051 1.00 90.88 83 THR A N 1
ATOM 633 C CA . THR A 1 83 ? -0.290 -1.594 -16.311 1.00 90.88 83 THR A CA 1
ATOM 634 C C . THR A 1 83 ? 0.621 -0.438 -16.701 1.00 90.88 83 THR A C 1
ATOM 636 O O . THR A 1 83 ? 0.158 0.684 -16.891 1.00 90.88 83 THR A O 1
ATOM 639 N N . LEU A 1 84 ? 1.915 -0.722 -16.849 1.00 90.88 84 LEU A N 1
ATOM 640 C CA . LEU A 1 84 ? 2.899 0.194 -17.425 1.00 90.88 84 LEU A CA 1
ATOM 641 C C . LEU A 1 84 ? 3.097 -0.182 -18.897 1.00 90.88 84 LEU A C 1
ATOM 643 O O . LEU A 1 84 ? 3.505 -1.303 -19.195 1.00 90.88 84 LEU A O 1
ATOM 647 N N . ASN A 1 85 ? 2.776 0.730 -19.815 1.00 91.44 85 ASN A N 1
ATOM 648 C CA . ASN A 1 85 ? 2.799 0.467 -21.251 1.00 91.44 85 ASN A CA 1
ATOM 649 C C . ASN A 1 85 ? 3.778 1.405 -21.966 1.00 91.44 85 ASN A C 1
ATOM 651 O O . ASN A 1 85 ? 3.608 2.620 -21.970 1.00 91.44 85 ASN A O 1
ATOM 655 N N . TYR A 1 86 ? 4.771 0.817 -22.628 1.00 88.50 86 TYR A N 1
ATOM 656 C CA . TYR A 1 86 ? 5.792 1.533 -23.398 1.00 88.50 86 TYR A CA 1
ATOM 657 C C . TYR A 1 86 ? 5.410 1.792 -24.861 1.00 88.50 86 TYR A C 1
ATOM 659 O O . TYR A 1 86 ? 6.173 2.429 -25.598 1.00 88.50 86 TYR A O 1
ATOM 667 N N . GLY A 1 87 ? 4.251 1.283 -25.288 1.00 86.50 87 GLY A N 1
ATOM 668 C CA . GLY A 1 87 ? 3.796 1.305 -26.671 1.00 86.50 87 GLY A CA 1
ATOM 669 C C . GLY A 1 87 ? 4.684 0.473 -27.596 1.00 86.50 87 GLY A C 1
ATOM 670 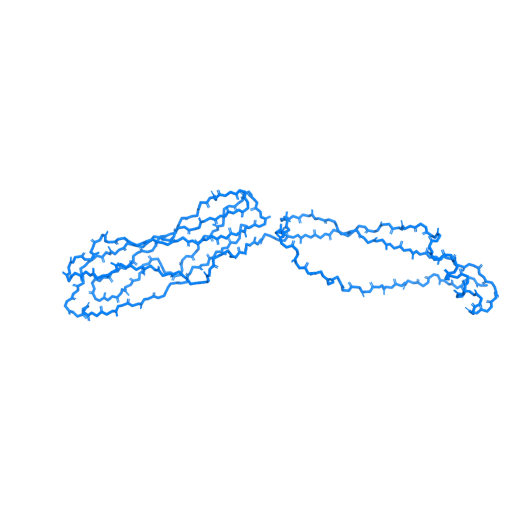O O . GLY A 1 87 ? 5.420 -0.415 -27.166 1.00 86.50 87 GLY A O 1
ATOM 671 N N . ALA A 1 88 ? 4.611 0.775 -28.891 1.00 86.00 88 ALA A N 1
ATOM 672 C CA . ALA A 1 88 ? 5.488 0.183 -29.890 1.00 86.00 88 ALA A CA 1
ATOM 673 C C . ALA A 1 88 ? 6.798 0.979 -30.015 1.00 86.00 88 ALA A C 1
ATOM 675 O O . ALA A 1 88 ? 6.823 2.211 -29.887 1.00 86.00 88 ALA A O 1
ATOM 676 N N . PHE A 1 89 ? 7.885 0.268 -30.297 1.00 83.38 89 PHE A N 1
ATOM 677 C CA . PHE A 1 89 ? 9.185 0.839 -30.624 1.00 83.38 89 PHE A CA 1
ATOM 678 C C . PHE A 1 89 ? 9.937 -0.069 -31.596 1.00 83.38 89 PHE A C 1
ATOM 680 O O . PHE A 1 89 ? 9.727 -1.280 -31.621 1.00 83.38 89 PHE A O 1
ATOM 687 N N . SER A 1 90 ? 10.821 0.525 -32.391 1.00 81.81 90 SER A N 1
ATOM 688 C CA . SER A 1 90 ? 11.709 -0.209 -33.292 1.00 81.81 90 SER A CA 1
ATOM 689 C C . SER A 1 90 ? 12.853 -0.857 -32.509 1.00 81.81 90 SER A C 1
ATOM 691 O O . SER A 1 90 ? 13.262 -0.338 -31.462 1.00 81.81 90 SER A O 1
ATOM 693 N N . ALA A 1 91 ? 13.421 -1.946 -33.033 1.00 76.50 91 ALA A N 1
ATOM 694 C CA . ALA A 1 91 ? 14.626 -2.556 -32.469 1.00 76.50 91 ALA A CA 1
ATOM 695 C C . ALA A 1 91 ? 15.729 -1.498 -32.262 1.00 76.50 91 ALA A C 1
ATOM 697 O O . ALA A 1 91 ? 15.918 -0.611 -33.093 1.00 76.50 91 ALA A O 1
ATOM 698 N N . GLY A 1 92 ? 16.402 -1.544 -31.110 1.00 76.75 92 GLY A N 1
ATOM 699 C CA . GLY A 1 92 ? 17.425 -0.562 -30.726 1.00 76.75 92 GLY A CA 1
ATOM 700 C C . GLY A 1 92 ? 16.922 0.806 -30.228 1.00 76.75 92 GLY A C 1
ATOM 701 O O . GLY A 1 92 ? 17.723 1.563 -29.694 1.00 76.75 92 GLY A O 1
ATOM 702 N N . SER A 1 93 ? 15.623 1.127 -30.321 1.00 82.69 93 SER A N 1
ATOM 703 C CA . SER A 1 93 ? 15.065 2.444 -29.920 1.00 82.69 93 SER A CA 1
ATOM 704 C C . SER A 1 93 ? 14.358 2.465 -28.554 1.00 82.69 93 SER A C 1
ATOM 706 O O . SER A 1 93 ? 13.656 3.418 -28.209 1.00 82.69 93 SER A O 1
ATOM 708 N N . ALA A 1 94 ? 14.509 1.389 -27.780 1.00 85.12 94 ALA A N 1
ATOM 709 C CA . ALA A 1 94 ? 13.830 1.208 -26.499 1.00 85.12 94 ALA A CA 1
ATOM 710 C C . ALA A 1 94 ? 14.536 1.911 -25.328 1.00 85.12 94 ALA A C 1
ATOM 712 O O . ALA A 1 94 ? 13.884 2.264 -24.348 1.00 85.12 94 ALA A O 1
ATOM 713 N N . ASN A 1 95 ? 15.855 2.104 -25.422 1.00 90.38 95 ASN A N 1
ATOM 714 C CA . ASN A 1 95 ? 16.674 2.634 -24.335 1.00 90.38 95 ASN A CA 1
ATOM 715 C C . ASN A 1 95 ? 16.202 4.030 -23.897 1.00 90.38 95 ASN A C 1
ATOM 717 O O . ASN A 1 95 ? 16.030 4.922 -24.725 1.00 90.38 95 ASN A O 1
ATOM 721 N N . GLY A 1 96 ? 16.015 4.222 -22.593 1.00 90.62 96 GLY A N 1
ATOM 722 C CA . GLY A 1 96 ? 15.567 5.483 -22.004 1.00 90.62 96 GLY A CA 1
ATOM 723 C C . GLY A 1 96 ? 14.060 5.736 -22.092 1.00 90.62 96 GLY A C 1
ATOM 724 O O . GLY A 1 96 ? 13.603 6.766 -21.600 1.00 90.62 96 GLY A O 1
ATOM 725 N N . ARG A 1 97 ? 13.261 4.828 -22.672 1.00 91.94 97 ARG A N 1
ATOM 726 C CA . ARG A 1 97 ? 11.797 4.964 -22.645 1.00 91.94 97 ARG A CA 1
ATOM 727 C C . ARG A 1 97 ? 11.261 4.800 -21.234 1.00 91.94 97 ARG A C 1
ATOM 729 O O . ARG A 1 97 ? 11.669 3.893 -20.515 1.00 91.94 97 ARG A O 1
ATOM 736 N N . VAL A 1 98 ? 10.289 5.634 -20.884 1.00 94.38 98 VAL A N 1
ATOM 737 C CA . VAL A 1 98 ? 9.684 5.679 -19.552 1.00 94.38 98 VAL A CA 1
ATOM 738 C C . VAL A 1 98 ? 8.180 5.462 -19.663 1.00 94.38 98 VAL A C 1
ATOM 740 O O . VAL A 1 98 ? 7.533 6.015 -20.548 1.00 94.38 98 VAL A O 1
ATOM 743 N N . SER A 1 99 ? 7.628 4.681 -18.741 1.00 95.25 99 SER A N 1
ATOM 744 C CA . SER A 1 99 ? 6.191 4.588 -18.484 1.00 95.25 99 SER A CA 1
ATOM 745 C C . SER A 1 99 ? 5.950 4.788 -16.994 1.00 95.25 99 SER A C 1
ATOM 747 O O . SER A 1 99 ? 6.747 4.333 -16.173 1.00 95.25 99 SER A O 1
ATOM 749 N N . SER A 1 100 ? 4.838 5.421 -16.628 1.00 94.62 100 SER A N 1
ATOM 750 C CA . SER A 1 100 ? 4.445 5.576 -15.228 1.00 94.62 100 SER A CA 1
ATOM 751 C C . SER A 1 100 ? 2.957 5.324 -15.009 1.00 94.62 100 SER A C 1
ATOM 753 O O . SER A 1 100 ? 2.137 5.505 -15.907 1.00 94.62 100 SER A O 1
ATOM 755 N N . ALA A 1 101 ? 2.624 4.870 -13.805 1.00 93.75 101 ALA A N 1
ATOM 756 C CA . ALA A 1 101 ? 1.262 4.650 -13.339 1.00 93.75 101 ALA A CA 1
ATOM 757 C C . ALA A 1 101 ? 1.161 5.046 -11.864 1.00 93.75 101 ALA A C 1
ATOM 759 O O . ALA A 1 101 ? 2.155 5.051 -11.134 1.00 93.75 101 ALA A O 1
ATOM 760 N N . LYS A 1 102 ? -0.049 5.400 -11.432 1.00 92.44 102 LYS A N 1
ATOM 761 C CA . LYS A 1 102 ? -0.330 5.879 -10.077 1.00 92.44 102 LYS A CA 1
ATOM 762 C C . LYS A 1 102 ? -1.224 4.884 -9.353 1.00 92.44 102 LYS A C 1
ATOM 764 O O . LYS A 1 102 ? -2.124 4.319 -9.967 1.00 92.44 102 LYS A O 1
ATOM 769 N N . PHE A 1 103 ? -0.974 4.715 -8.064 1.00 91.06 103 PHE A N 1
ATOM 770 C CA . PHE A 1 103 ? -1.762 3.892 -7.163 1.00 91.06 103 PHE A CA 1
ATOM 771 C C . PHE A 1 103 ? -2.142 4.716 -5.944 1.00 91.06 103 PHE A C 1
ATOM 773 O O . PHE A 1 103 ? -1.279 5.099 -5.152 1.00 91.06 103 PHE A O 1
ATOM 780 N N . ASP A 1 104 ? -3.431 5.000 -5.827 1.00 89.56 104 ASP A N 1
ATOM 781 C CA . ASP A 1 104 ? -3.989 5.777 -4.730 1.00 89.56 104 ASP A CA 1
ATOM 782 C C . ASP A 1 104 ? -4.553 4.835 -3.663 1.00 89.56 104 ASP A C 1
ATOM 784 O O . ASP A 1 104 ? -5.253 3.866 -3.976 1.00 89.56 104 ASP A O 1
ATOM 788 N N . TYR A 1 105 ? -4.262 5.137 -2.402 1.00 86.19 105 TYR A N 1
ATOM 789 C CA . TYR A 1 105 ? -4.736 4.389 -1.242 1.00 86.19 105 TYR A CA 1
ATOM 790 C C . TYR A 1 105 ? -4.893 5.314 -0.031 1.00 86.19 105 TYR A C 1
ATOM 792 O O . TYR A 1 105 ? -4.356 6.423 0.017 1.00 86.19 105 TYR A O 1
ATOM 800 N N . GLU A 1 106 ? -5.665 4.862 0.949 1.00 86.19 106 GLU A N 1
ATOM 801 C CA . GLU A 1 106 ? -5.939 5.594 2.182 1.00 86.19 106 GLU A CA 1
ATOM 802 C C . GLU A 1 106 ? -5.413 4.814 3.382 1.00 86.19 106 GLU A C 1
ATOM 804 O O . GLU A 1 106 ? -5.694 3.628 3.501 1.00 86.19 106 GLU A O 1
ATOM 809 N N . CYS A 1 107 ? -4.653 5.462 4.261 1.00 85.25 107 CYS A N 1
ATOM 810 C CA . CYS A 1 107 ? -4.159 4.861 5.498 1.00 85.25 107 CYS A CA 1
ATOM 811 C C . CYS A 1 107 ? -4.829 5.484 6.711 1.00 85.25 107 CYS A C 1
ATOM 813 O O . CYS A 1 107 ? -5.176 6.656 6.695 1.00 85.25 107 CYS A O 1
ATOM 815 N N . ASN A 1 108 ? -4.961 4.725 7.791 1.00 83.00 108 ASN A N 1
ATOM 816 C CA . ASN A 1 108 ? -5.595 5.196 9.020 1.00 83.00 108 ASN A CA 1
ATOM 817 C C . ASN A 1 108 ? -4.652 5.963 9.968 1.00 83.00 108 ASN A C 1
ATOM 819 O O . ASN A 1 108 ? -5.043 6.332 11.076 1.00 83.00 108 ASN A O 1
ATOM 823 N N . LEU A 1 109 ? -3.411 6.193 9.539 1.00 81.06 109 LEU A N 1
ATOM 824 C CA . LEU A 1 109 ? -2.403 6.973 10.244 1.00 81.06 109 LEU A CA 1
ATOM 825 C C . LEU A 1 109 ? -1.886 8.074 9.314 1.00 81.06 109 LEU A C 1
ATOM 827 O O . LEU A 1 109 ? -1.434 7.804 8.202 1.00 81.06 109 LEU A O 1
ATOM 831 N N . ASP A 1 110 ? -1.966 9.324 9.765 1.00 71.25 110 ASP A N 1
ATOM 832 C CA . ASP A 1 110 ? -1.592 10.505 8.985 1.00 71.25 110 ASP A CA 1
ATOM 833 C C . ASP A 1 110 ? -0.099 10.832 9.083 1.00 71.25 110 ASP A C 1
ATOM 835 O O . ASP A 1 110 ? 0.430 11.539 8.233 1.00 71.25 110 ASP A O 1
ATOM 839 N N . THR A 1 111 ? 0.611 10.370 10.110 1.00 69.81 111 THR A N 1
ATOM 840 C CA . THR A 1 111 ? 1.985 10.818 10.381 1.00 69.81 111 THR A CA 1
ATOM 841 C C . THR A 1 111 ? 3.049 10.081 9.580 1.00 69.81 111 THR A C 1
ATOM 843 O O . THR A 1 111 ? 4.137 10.627 9.404 1.00 69.81 111 THR A O 1
ATOM 846 N N . ALA A 1 112 ? 2.761 8.903 9.027 1.00 67.88 112 ALA A N 1
ATOM 847 C CA . ALA A 1 112 ? 3.807 8.047 8.485 1.00 67.88 112 ALA A CA 1
ATOM 848 C C . ALA A 1 112 ? 3.550 7.596 7.036 1.00 67.88 112 ALA A C 1
ATOM 850 O O . ALA A 1 112 ? 2.443 7.239 6.643 1.00 67.88 112 ALA A O 1
ATOM 851 N N . LEU A 1 113 ? 4.601 7.694 6.213 1.00 81.06 113 LEU A N 1
ATOM 852 C CA . LEU A 1 113 ? 4.584 7.342 4.793 1.00 81.06 113 LEU A CA 1
ATOM 853 C C . LEU A 1 113 ? 4.761 5.825 4.640 1.00 81.06 113 LEU A C 1
ATOM 855 O O . LEU A 1 113 ? 5.766 5.295 5.118 1.00 81.06 113 LEU A O 1
ATOM 859 N N . PRO A 1 114 ? 3.851 5.127 3.943 1.00 82.50 114 PRO A N 1
ATOM 860 C CA . PRO A 1 114 ? 3.982 3.689 3.737 1.00 82.50 114 PRO A CA 1
ATOM 861 C C . PRO A 1 114 ? 5.234 3.315 2.961 1.00 82.50 114 PRO A C 1
ATOM 863 O O . PRO A 1 114 ? 5.636 3.989 2.006 1.00 82.50 114 PRO A O 1
ATOM 866 N N . LYS A 1 115 ? 5.825 2.189 3.354 1.00 86.44 115 LYS A N 1
ATOM 867 C CA . LYS A 1 115 ? 7.006 1.645 2.692 1.00 86.44 115 LYS A CA 1
ATOM 868 C C . LYS A 1 115 ? 6.577 0.783 1.511 1.00 86.44 115 LYS A C 1
ATOM 870 O O . LYS A 1 115 ? 5.847 -0.191 1.682 1.00 86.44 115 LYS A O 1
ATOM 875 N N . VAL A 1 116 ? 7.089 1.109 0.327 1.00 88.44 116 VAL A N 1
ATOM 876 C CA . VAL A 1 116 ? 6.897 0.306 -0.887 1.00 88.44 116 VAL A CA 1
ATOM 877 C C . VAL A 1 116 ? 8.085 -0.628 -1.063 1.00 88.44 116 VAL A C 1
ATOM 879 O O . VAL A 1 116 ? 9.234 -0.186 -1.087 1.00 88.44 116 VAL A O 1
ATOM 882 N N . ILE A 1 117 ? 7.812 -1.922 -1.197 1.00 90.12 117 ILE A N 1
ATOM 883 C CA . ILE A 1 117 ? 8.815 -2.952 -1.465 1.00 90.12 117 ILE A CA 1
ATOM 884 C C . ILE A 1 117 ? 8.495 -3.581 -2.818 1.00 90.12 117 ILE A C 1
ATOM 886 O O . ILE A 1 117 ? 7.409 -4.116 -3.017 1.00 90.12 117 ILE A O 1
ATOM 890 N N . LEU A 1 118 ? 9.444 -3.521 -3.749 1.00 91.06 118 LEU A N 1
ATOM 891 C CA . LEU A 1 118 ? 9.328 -4.149 -5.064 1.00 91.06 118 LEU A CA 1
ATOM 892 C C . LEU A 1 118 ? 10.019 -5.514 -5.041 1.00 91.06 118 LEU A C 1
ATOM 894 O O . LEU A 1 118 ? 11.215 -5.595 -4.756 1.00 91.06 118 LEU A O 1
ATOM 898 N N . GLN A 1 119 ? 9.293 -6.580 -5.374 1.00 89.75 119 GLN A N 1
ATOM 899 C CA . GLN A 1 119 ? 9.869 -7.909 -5.578 1.00 89.75 119 GLN A CA 1
ATOM 900 C C . GLN A 1 119 ? 10.486 -7.995 -6.978 1.00 89.75 119 GLN A C 1
ATOM 902 O O . GLN A 1 119 ? 9.893 -8.532 -7.910 1.00 89.75 119 GLN A O 1
ATOM 907 N N . GLY A 1 120 ? 11.677 -7.413 -7.118 1.00 84.69 120 GLY A N 1
ATOM 908 C CA . GLY A 1 120 ? 12.367 -7.249 -8.396 1.00 84.69 120 GLY A CA 1
ATOM 909 C C . GLY A 1 120 ? 12.183 -5.835 -8.937 1.00 84.69 120 GLY A C 1
ATOM 910 O O . GLY A 1 120 ? 11.132 -5.470 -9.454 1.00 84.69 120 GLY A O 1
ATOM 911 N N . ASN A 1 121 ? 13.224 -5.019 -8.802 1.00 89.06 121 ASN A N 1
ATOM 912 C CA . ASN A 1 121 ? 13.278 -3.655 -9.329 1.00 89.06 121 ASN A CA 1
ATOM 913 C C . ASN A 1 121 ? 13.931 -3.585 -10.716 1.00 89.06 121 ASN A C 1
ATOM 915 O O . ASN A 1 121 ? 13.916 -2.528 -11.335 1.00 89.06 121 ASN A O 1
ATOM 919 N N . GLU A 1 122 ? 14.499 -4.682 -11.207 1.00 92.56 122 GLU A N 1
ATOM 920 C CA . GLU A 1 122 ? 15.034 -4.812 -12.557 1.00 92.56 122 GLU A CA 1
ATOM 921 C C . GLU A 1 122 ? 14.544 -6.131 -13.148 1.00 92.56 122 GLU A C 1
ATOM 923 O O . GLU A 1 122 ? 14.691 -7.195 -12.548 1.00 92.56 122 GLU A O 1
ATOM 928 N N . VAL A 1 123 ? 13.910 -6.056 -14.314 1.00 91.38 123 VAL A N 1
ATOM 929 C CA . VAL A 1 123 ? 13.257 -7.191 -14.960 1.00 91.38 123 VAL A CA 1
ATOM 930 C C . VAL A 1 123 ? 13.738 -7.284 -16.395 1.00 91.38 123 VAL A C 1
ATOM 932 O O . VAL A 1 123 ? 13.494 -6.383 -17.197 1.00 91.38 123 VAL A O 1
ATOM 935 N N . SER A 1 124 ? 14.391 -8.393 -16.736 1.00 90.56 124 SER A N 1
ATOM 936 C CA . SER A 1 124 ? 14.707 -8.696 -18.131 1.00 90.56 124 SER A CA 1
ATOM 937 C C . SER A 1 124 ? 13.411 -8.991 -18.890 1.00 90.56 124 SER A C 1
ATOM 939 O O . SER A 1 124 ? 12.668 -9.922 -18.553 1.00 90.56 124 SER A O 1
ATOM 941 N N . LEU A 1 125 ? 13.103 -8.156 -19.884 1.00 88.06 125 LEU A N 1
ATOM 942 C CA . LEU A 1 125 ? 11.935 -8.335 -20.746 1.00 88.06 125 LEU A CA 1
ATOM 943 C C . LEU A 1 125 ? 12.244 -9.337 -21.861 1.00 88.06 125 LEU A C 1
ATOM 945 O O . LEU A 1 125 ? 11.401 -10.175 -22.183 1.00 88.06 125 LEU A O 1
ATOM 949 N N . CYS A 1 126 ? 13.452 -9.244 -22.416 1.00 86.06 126 CYS A N 1
ATOM 950 C CA . CYS A 1 126 ? 13.990 -10.080 -23.482 1.00 86.06 126 CYS A CA 1
ATOM 951 C C . CYS A 1 126 ? 15.519 -9.892 -23.576 1.00 86.06 126 CYS A C 1
ATOM 953 O O . CYS A 1 126 ? 16.103 -9.081 -22.853 1.00 86.06 126 CYS A O 1
ATOM 955 N N . ASP A 1 127 ? 16.161 -10.586 -24.515 1.00 84.44 127 ASP A N 1
ATOM 956 C CA . ASP A 1 127 ? 17.602 -10.496 -24.760 1.00 84.44 127 ASP A CA 1
ATOM 957 C C . ASP A 1 127 ? 18.066 -9.057 -25.046 1.00 84.44 127 ASP A C 1
ATOM 959 O O . ASP A 1 127 ? 17.777 -8.481 -26.104 1.00 84.44 127 ASP A O 1
ATOM 963 N N . GLY A 1 128 ? 18.826 -8.501 -24.097 1.00 85.19 128 GLY A N 1
ATOM 964 C CA . GLY A 1 128 ? 19.434 -7.170 -24.182 1.00 85.19 128 GLY A CA 1
ATOM 965 C C . GLY A 1 128 ? 18.549 -6.010 -23.713 1.00 85.19 128 GLY A C 1
ATOM 966 O O . GLY A 1 128 ? 19.007 -4.868 -23.751 1.00 85.19 128 GLY A O 1
ATOM 967 N N . LEU A 1 129 ? 17.319 -6.272 -23.248 1.00 88.88 129 LEU A N 1
ATOM 968 C CA . LEU A 1 129 ? 16.391 -5.238 -22.781 1.00 88.88 129 LEU A CA 1
ATOM 969 C C . LEU A 1 129 ? 15.897 -5.506 -21.355 1.00 88.88 129 LEU A C 1
ATOM 971 O O . LEU A 1 129 ? 15.203 -6.491 -21.087 1.00 88.88 129 LEU A O 1
ATOM 975 N N . THR A 1 130 ? 16.167 -4.557 -20.464 1.00 91.75 130 THR A N 1
ATOM 976 C CA . THR A 1 130 ? 15.776 -4.622 -19.053 1.00 91.75 130 THR A CA 1
ATOM 977 C C . THR A 1 130 ? 14.886 -3.440 -18.700 1.00 91.75 130 THR A C 1
ATOM 979 O O . THR A 1 130 ? 15.189 -2.300 -19.039 1.00 91.75 130 THR A O 1
ATOM 982 N N . ALA A 1 131 ? 13.794 -3.692 -17.985 1.00 93.50 131 ALA A N 1
ATOM 983 C CA . ALA A 1 131 ? 12.979 -2.658 -17.366 1.00 93.50 131 ALA A CA 1
ATOM 984 C C . ALA A 1 131 ? 13.424 -2.461 -15.918 1.00 93.50 131 ALA A C 1
ATOM 986 O O . ALA A 1 131 ? 13.404 -3.402 -15.128 1.00 93.50 131 ALA A O 1
ATOM 987 N N . LYS A 1 132 ? 13.799 -1.238 -15.553 1.00 95.19 132 LYS A N 1
ATOM 988 C CA . LYS A 1 132 ? 14.030 -0.853 -14.160 1.00 95.19 132 LYS A CA 1
ATOM 989 C C . LYS A 1 132 ? 12.776 -0.197 -13.621 1.00 95.19 132 LYS A C 1
ATOM 991 O O . LYS A 1 132 ? 12.267 0.725 -14.249 1.00 95.19 132 LYS A O 1
ATOM 996 N N . LEU A 1 133 ? 12.277 -0.650 -12.486 1.00 95.19 133 LEU A N 1
ATOM 997 C CA . LEU A 1 133 ? 11.105 -0.125 -11.805 1.00 95.19 133 LEU A CA 1
ATOM 998 C C . LEU A 1 133 ? 11.547 0.635 -10.554 1.00 95.19 133 LEU A C 1
ATOM 1000 O O . LEU A 1 133 ? 12.332 0.143 -9.743 1.00 95.19 133 LEU A O 1
ATOM 1004 N N . THR A 1 134 ? 11.015 1.835 -10.387 1.00 94.56 134 THR A N 1
ATOM 1005 C CA . THR A 1 134 ? 11.125 2.638 -9.175 1.00 94.56 134 THR A CA 1
ATOM 1006 C C . THR A 1 134 ? 9.727 2.988 -8.686 1.00 94.56 134 THR A C 1
ATOM 1008 O O . THR A 1 134 ? 8.769 3.058 -9.458 1.00 94.56 134 THR A O 1
ATOM 1011 N N . ALA A 1 135 ? 9.600 3.178 -7.379 1.00 94.31 135 ALA A N 1
ATOM 1012 C CA . ALA A 1 135 ? 8.358 3.591 -6.752 1.00 94.31 135 ALA A CA 1
ATOM 1013 C C . ALA A 1 135 ? 8.639 4.775 -5.834 1.00 94.31 135 ALA A C 1
ATOM 1015 O O . ALA A 1 135 ? 9.621 4.771 -5.089 1.00 94.31 135 ALA A O 1
ATOM 1016 N N . HIS A 1 136 ? 7.777 5.781 -5.894 1.00 92.50 136 HIS A N 1
ATOM 1017 C CA . HIS A 1 136 ? 7.831 6.932 -5.008 1.00 92.50 136 HIS A CA 1
ATOM 1018 C C . HIS A 1 136 ? 6.452 7.181 -4.417 1.00 92.50 136 HIS A C 1
ATOM 1020 O O . HIS A 1 136 ? 5.478 7.276 -5.160 1.00 92.50 136 HIS A O 1
ATOM 1026 N N . THR A 1 137 ? 6.375 7.277 -3.094 1.00 91.69 137 THR A N 1
ATOM 1027 C CA . THR A 1 137 ? 5.133 7.578 -2.386 1.00 91.69 137 THR A CA 1
A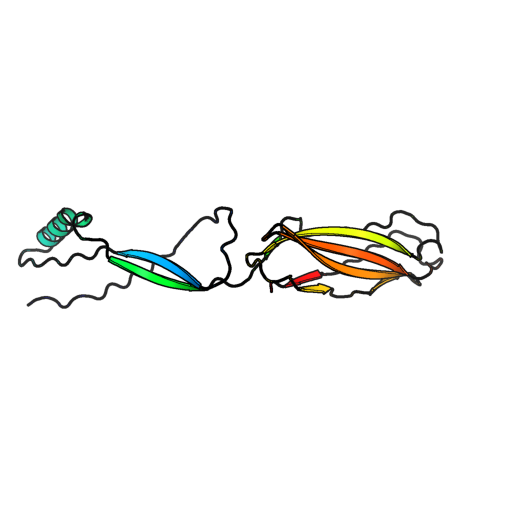TOM 1028 C C . THR A 1 137 ? 5.121 9.035 -1.967 1.00 91.69 137 THR A C 1
ATOM 1030 O O . THR A 1 137 ? 6.000 9.480 -1.232 1.00 91.69 137 THR A O 1
ATOM 1033 N N . GLU A 1 138 ? 4.081 9.743 -2.385 1.00 90.44 138 GLU A N 1
ATOM 1034 C CA . GLU A 1 138 ? 3.776 11.098 -1.957 1.00 90.44 138 GLU A CA 1
ATOM 1035 C C . GLU A 1 138 ? 2.486 11.117 -1.134 1.00 90.44 138 GLU A C 1
ATOM 1037 O O . GLU A 1 138 ? 1.583 10.286 -1.293 1.00 90.44 138 GLU A O 1
ATOM 1042 N N . ARG A 1 139 ? 2.392 12.088 -0.228 1.00 87.06 139 ARG A N 1
ATOM 1043 C CA . ARG A 1 139 ? 1.147 12.364 0.483 1.00 87.06 139 ARG A CA 1
ATOM 1044 C C . ARG A 1 139 ? 0.260 13.199 -0.431 1.00 87.06 139 ARG A C 1
ATOM 1046 O O . ARG A 1 139 ? 0.644 14.303 -0.801 1.00 87.06 139 ARG A O 1
ATOM 1053 N N . ALA A 1 140 ? -0.914 12.678 -0.773 1.00 80.12 140 ALA A N 1
ATOM 1054 C CA . ALA A 1 140 ? -1.862 13.390 -1.617 1.00 80.12 140 ALA A CA 1
ATOM 1055 C C . ALA A 1 140 ? -2.696 14.381 -0.797 1.00 80.12 140 ALA A C 1
ATOM 1057 O O . ALA A 1 140 ? -2.785 15.529 -1.203 1.00 80.12 140 ALA A O 1
ATOM 1058 N N . ASN A 1 141 ? -3.293 13.944 0.328 1.00 78.31 141 ASN A N 1
ATOM 1059 C CA . ASN A 1 141 ? -4.083 14.776 1.259 1.00 78.31 141 ASN A CA 1
ATOM 1060 C C . ASN A 1 141 ? -4.452 14.005 2.541 1.00 78.31 141 ASN A C 1
ATOM 1062 O O . ASN A 1 141 ? -5.145 12.994 2.442 1.00 78.31 141 ASN A O 1
ATOM 1066 N N . ASN A 1 142 ? -4.121 14.512 3.735 1.00 80.25 142 ASN A N 1
ATOM 1067 C CA . ASN A 1 142 ? -4.415 13.864 5.030 1.00 80.25 142 ASN A CA 1
ATOM 1068 C C . ASN A 1 142 ? -4.030 12.368 5.024 1.00 80.25 142 ASN A C 1
ATOM 1070 O O . ASN A 1 142 ? -2.858 12.037 4.877 1.00 80.25 142 ASN A O 1
ATOM 1074 N N . TYR A 1 143 ? -5.032 11.493 5.117 1.00 81.69 143 TYR A N 1
ATOM 1075 C CA . TYR A 1 143 ? -4.949 10.032 5.096 1.00 81.69 143 TYR A CA 1
ATOM 1076 C C . TYR A 1 143 ? -4.749 9.427 3.697 1.00 81.69 143 TYR A C 1
ATOM 1078 O O . TYR A 1 143 ? -4.587 8.220 3.563 1.00 81.69 143 TYR A O 1
ATOM 1086 N N . ASN A 1 144 ? -4.769 10.244 2.643 1.00 86.44 144 ASN A N 1
ATOM 1087 C CA . ASN A 1 144 ? -4.610 9.807 1.261 1.00 86.44 144 ASN A CA 1
ATOM 1088 C C . ASN A 1 144 ? -3.156 9.897 0.826 1.00 86.44 144 ASN A C 1
ATOM 1090 O O . ASN A 1 144 ? -2.520 10.955 0.901 1.00 86.44 144 ASN A O 1
ATOM 1094 N N . PHE A 1 145 ? -2.685 8.802 0.258 1.00 88.19 145 PHE A N 1
ATOM 1095 C CA . PHE A 1 145 ? -1.341 8.651 -0.258 1.00 88.19 145 PHE A CA 1
ATOM 1096 C C . PHE A 1 145 ? -1.405 8.153 -1.695 1.00 88.19 145 PHE A C 1
ATOM 1098 O O . PHE A 1 145 ? -2.362 7.497 -2.116 1.00 88.19 145 PHE A O 1
ATOM 1105 N N . ARG A 1 146 ? -0.362 8.483 -2.445 1.00 91.25 146 ARG A N 1
ATOM 1106 C CA . ARG A 1 146 ? -0.206 8.102 -3.838 1.00 91.25 146 ARG A CA 1
ATOM 1107 C C . ARG A 1 146 ? 1.177 7.522 -4.035 1.00 91.25 146 ARG A C 1
ATOM 1109 O O . ARG A 1 146 ? 2.168 8.208 -3.802 1.00 91.25 146 ARG A O 1
ATOM 1116 N N . THR A 1 147 ? 1.251 6.297 -4.533 1.00 92.31 147 THR A N 1
ATOM 1117 C CA . THR A 1 147 ? 2.502 5.744 -5.052 1.00 92.31 147 THR A CA 1
ATOM 1118 C C . THR A 1 147 ? 2.538 5.891 -6.563 1.00 92.31 147 THR A C 1
ATOM 1120 O O . THR A 1 147 ? 1.643 5.439 -7.275 1.00 92.31 147 THR A O 1
ATOM 1123 N N . ILE A 1 148 ? 3.595 6.518 -7.065 1.00 93.69 148 ILE A N 1
ATOM 1124 C CA . ILE A 1 148 ? 3.906 6.612 -8.485 1.00 93.69 148 ILE A CA 1
ATOM 1125 C C . ILE A 1 148 ? 4.935 5.533 -8.802 1.00 93.69 148 ILE A C 1
ATOM 1127 O O . ILE A 1 148 ? 6.080 5.594 -8.348 1.00 93.69 148 ILE A O 1
ATOM 1131 N N . PHE A 1 149 ? 4.524 4.554 -9.598 1.00 94.62 149 PHE A N 1
ATOM 1132 C CA . PHE A 1 149 ? 5.409 3.545 -10.158 1.00 94.62 149 PHE A CA 1
ATOM 1133 C C . PHE A 1 149 ? 5.927 4.057 -11.492 1.00 94.62 149 PHE A C 1
ATOM 1135 O O . PHE A 1 149 ? 5.143 4.340 -12.397 1.00 94.62 149 PHE A O 1
ATOM 1142 N N . THR A 1 150 ? 7.241 4.190 -11.611 1.00 95.75 150 THR A N 1
ATOM 1143 C CA . THR A 1 150 ? 7.907 4.606 -12.845 1.00 95.75 150 THR A CA 1
ATOM 1144 C C . THR A 1 150 ? 8.809 3.487 -13.296 1.00 95.75 150 THR A C 1
ATOM 1146 O O . THR A 1 150 ? 9.590 2.968 -12.505 1.00 95.75 150 THR A O 1
ATOM 1149 N N . SER A 1 151 ? 8.729 3.114 -14.566 1.00 95.75 151 SER A N 1
ATOM 1150 C CA . SER A 1 151 ? 9.653 2.147 -15.119 1.00 95.75 151 SER A CA 1
ATOM 1151 C C . SER A 1 151 ? 10.337 2.663 -16.370 1.00 95.75 151 SER A C 1
ATOM 1153 O O . SER A 1 151 ? 9.686 3.164 -17.287 1.00 95.75 151 SER A O 1
ATOM 1155 N N . THR A 1 152 ? 11.655 2.498 -16.411 1.00 95.69 152 THR A N 1
ATOM 1156 C CA . THR A 1 152 ? 12.533 2.950 -17.490 1.00 95.69 152 THR A CA 1
ATOM 1157 C C . THR A 1 152 ? 13.191 1.747 -18.150 1.00 95.69 152 THR A C 1
ATOM 1159 O O . THR A 1 152 ? 13.714 0.870 -17.462 1.00 95.69 152 THR A O 1
ATOM 1162 N N . LEU A 1 153 ? 13.172 1.702 -19.478 1.00 93.38 153 LEU A N 1
ATOM 1163 C CA . LEU A 1 153 ? 13.852 0.671 -20.254 1.00 93.38 153 LEU A CA 1
ATOM 1164 C C . LEU A 1 153 ? 15.334 1.006 -20.429 1.00 93.38 153 LEU A C 1
ATOM 1166 O O . LEU A 1 153 ? 15.689 2.142 -20.744 1.00 93.38 153 LEU A O 1
ATOM 1170 N N . TYR A 1 154 ? 16.182 -0.005 -20.286 1.00 92.00 154 TYR A N 1
ATOM 1171 C CA . TYR A 1 154 ? 17.624 0.069 -20.479 1.00 92.00 154 TYR A CA 1
ATOM 1172 C C . TYR A 1 154 ? 18.098 -1.016 -21.443 1.00 92.00 154 TYR A C 1
ATOM 1174 O O . TYR A 1 154 ? 17.617 -2.151 -21.401 1.00 92.00 154 TYR A O 1
ATOM 1182 N N . GLY A 1 155 ? 19.080 -0.662 -22.270 1.00 88.19 155 GLY A N 1
ATOM 1183 C CA . GLY A 1 155 ? 19.714 -1.569 -23.224 1.00 88.19 155 GLY A CA 1
ATOM 1184 C C . GLY A 1 155 ? 19.081 -1.547 -24.615 1.00 88.19 155 GLY A C 1
ATOM 1185 O O . GLY A 1 155 ? 18.228 -0.716 -24.937 1.00 88.19 155 GLY A O 1
ATOM 1186 N N . THR A 1 156 ? 19.545 -2.452 -25.469 1.00 82.12 156 THR A N 1
ATOM 1187 C CA . THR A 1 156 ? 19.126 -2.574 -26.865 1.00 82.12 156 THR A CA 1
ATOM 1188 C C . THR A 1 156 ? 18.470 -3.928 -27.087 1.00 82.12 156 THR A C 1
ATOM 1190 O O . THR A 1 156 ? 19.088 -4.975 -26.919 1.00 82.12 156 THR A O 1
ATOM 1193 N N . ALA A 1 157 ? 17.204 -3.901 -27.507 1.00 76.94 157 ALA A N 1
ATOM 1194 C CA . ALA A 1 157 ? 16.499 -5.103 -27.930 1.00 76.94 157 ALA A CA 1
ATOM 1195 C C . ALA A 1 157 ? 17.245 -5.748 -29.108 1.00 76.94 157 ALA A C 1
ATOM 1197 O O . ALA A 1 157 ? 17.405 -5.117 -30.159 1.00 76.94 157 ALA A O 1
ATOM 1198 N N . SER A 1 158 ? 17.711 -6.980 -28.919 1.00 73.19 158 SER A N 1
ATOM 1199 C CA . SER A 1 158 ? 18.313 -7.783 -29.985 1.00 73.19 158 SER A CA 1
ATOM 1200 C C . SER A 1 158 ? 17.260 -8.233 -31.011 1.00 73.19 158 SER A C 1
ATOM 1202 O O . SER A 1 158 ? 16.054 -8.103 -30.796 1.00 73.19 158 SER A O 1
ATOM 1204 N N . SER A 1 159 ? 17.694 -8.782 -32.148 1.00 70.31 159 SER A N 1
ATOM 1205 C CA . SER A 1 159 ? 16.785 -9.290 -33.186 1.00 70.31 159 SER A CA 1
ATOM 1206 C C . SER A 1 159 ? 15.930 -10.483 -32.731 1.00 70.31 159 SER A C 1
ATOM 1208 O O . SER A 1 159 ? 14.870 -10.705 -33.310 1.00 70.31 159 SER A O 1
ATOM 1210 N N . SER A 1 160 ? 16.328 -11.214 -31.680 1.00 72.00 160 SER A N 1
ATOM 1211 C CA . SER A 1 160 ? 15.502 -12.255 -31.043 1.00 72.00 160 SER A CA 1
ATOM 1212 C C . SER A 1 160 ? 14.370 -11.677 -30.181 1.00 72.00 160 SER A C 1
ATOM 1214 O O . SER A 1 160 ? 13.446 -12.397 -29.815 1.00 72.00 160 SER A O 1
ATOM 1216 N N . CYS A 1 161 ? 14.387 -10.369 -29.904 1.00 73.56 161 CYS A N 1
ATOM 1217 C CA . CYS A 1 161 ? 13.388 -9.652 -29.114 1.00 73.56 161 CYS A CA 1
ATOM 1218 C C . CYS A 1 161 ? 12.255 -9.039 -29.974 1.00 73.56 161 CYS A C 1
ATOM 1220 O O . CYS A 1 161 ? 11.681 -8.000 -29.648 1.00 73.56 161 CYS A O 1
ATOM 1222 N N . VAL A 1 162 ? 11.880 -9.670 -31.088 1.00 76.75 162 VAL A N 1
ATOM 1223 C CA . VAL A 1 162 ? 10.713 -9.233 -31.875 1.00 76.75 162 VAL A CA 1
ATOM 1224 C C . VAL A 1 162 ? 9.447 -9.881 -31.312 1.00 76.75 162 VAL A C 1
ATOM 1226 O O . VAL A 1 162 ? 9.289 -11.096 -31.368 1.00 76.75 162 VAL A O 1
ATOM 1229 N N . GLY A 1 163 ? 8.521 -9.079 -30.781 1.00 78.88 163 GLY A N 1
ATOM 1230 C CA . GLY A 1 163 ? 7.247 -9.586 -30.271 1.00 78.88 163 GLY A CA 1
ATOM 1231 C C . GLY A 1 163 ? 6.570 -8.667 -29.258 1.00 78.88 163 GLY A C 1
ATOM 1232 O O . GLY A 1 163 ? 6.962 -7.517 -29.069 1.00 78.88 163 GLY A O 1
ATOM 1233 N N . LYS A 1 164 ? 5.524 -9.188 -28.608 1.00 79.12 164 LYS A N 1
ATOM 1234 C CA . LYS A 1 164 ? 4.893 -8.555 -27.443 1.00 79.12 164 LYS A CA 1
ATOM 1235 C C . LYS A 1 164 ? 5.465 -9.185 -26.178 1.00 79.12 164 LYS A C 1
ATOM 1237 O O . LYS A 1 164 ? 5.449 -10.406 -26.048 1.00 79.12 164 LYS A O 1
ATOM 1242 N N . PHE A 1 165 ? 5.913 -8.354 -25.243 1.00 82.06 165 PHE A N 1
ATOM 1243 C CA . PHE A 1 165 ? 6.474 -8.797 -23.970 1.00 82.06 165 PHE A CA 1
ATOM 1244 C C . PHE A 1 165 ? 5.609 -8.299 -22.825 1.00 82.06 165 PHE A C 1
ATOM 1246 O O . PHE A 1 165 ? 5.197 -7.141 -22.802 1.00 82.06 165 PHE A O 1
ATOM 1253 N N . GLN A 1 166 ? 5.361 -9.178 -21.864 1.00 85.19 166 GLN A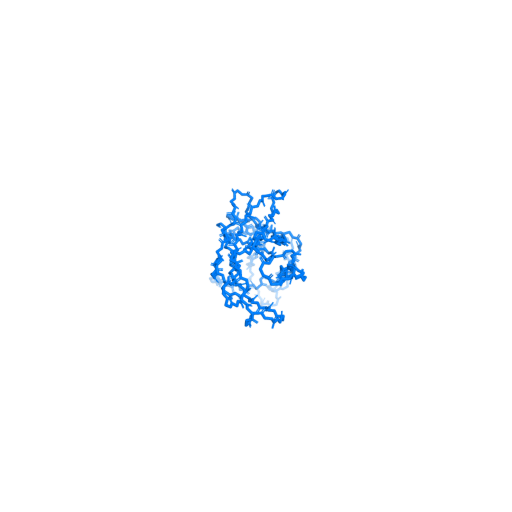 N 1
ATOM 1254 C CA . GLN A 1 166 ? 4.670 -8.842 -20.634 1.00 85.19 166 GLN A CA 1
ATOM 1255 C C . GLN A 1 166 ? 5.394 -9.518 -19.478 1.00 85.19 166 GLN A C 1
ATOM 1257 O O . GLN A 1 166 ? 5.725 -10.704 -19.537 1.00 85.19 166 GLN A O 1
ATOM 1262 N N . LYS A 1 167 ? 5.648 -8.746 -18.426 1.00 87.00 167 LYS A N 1
ATOM 1263 C CA . LYS A 1 167 ? 6.193 -9.231 -17.162 1.00 87.00 167 LYS A CA 1
ATOM 1264 C C . LYS A 1 167 ? 5.373 -8.646 -16.026 1.00 87.00 167 LYS A C 1
ATOM 1266 O O . LYS A 1 167 ?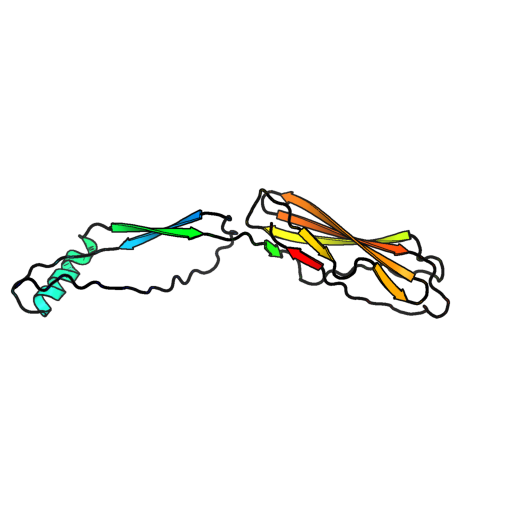 4.812 -7.561 -16.156 1.00 87.00 167 LYS A O 1
ATOM 1271 N N . VAL A 1 168 ? 5.302 -9.394 -14.935 1.00 87.12 168 VAL A N 1
ATOM 1272 C CA . VAL A 1 168 ? 4.576 -9.008 -13.729 1.00 87.12 168 VAL A CA 1
ATOM 1273 C C . VAL A 1 168 ? 5.594 -8.820 -12.616 1.00 87.12 168 VAL A C 1
ATOM 1275 O O . VAL A 1 168 ? 6.474 -9.659 -12.436 1.00 87.12 168 VAL A O 1
ATOM 1278 N N . VAL A 1 169 ? 5.468 -7.712 -11.894 1.00 87.50 169 VAL A N 1
ATOM 1279 C CA . VAL A 1 169 ? 6.230 -7.417 -10.680 1.00 87.50 169 VAL A CA 1
ATOM 1280 C C . VAL A 1 169 ? 5.234 -7.255 -9.551 1.00 87.50 169 VAL A C 1
ATOM 1282 O O . VAL A 1 169 ? 4.198 -6.615 -9.727 1.00 87.50 169 VAL A O 1
ATOM 1285 N N . VAL A 1 170 ? 5.554 -7.824 -8.394 1.00 88.50 170 VAL A N 1
ATOM 1286 C CA . VAL A 1 170 ? 4.748 -7.648 -7.190 1.00 88.50 170 VAL A CA 1
ATOM 1287 C C . VAL A 1 170 ? 5.313 -6.478 -6.395 1.00 88.50 170 VAL A C 1
ATOM 1289 O O . VAL A 1 170 ? 6.498 -6.454 -6.054 1.00 88.50 170 VAL A O 1
ATOM 1292 N N . ALA A 1 171 ? 4.456 -5.507 -6.101 1.00 87.81 171 ALA A N 1
ATOM 1293 C CA . ALA A 1 171 ? 4.741 -4.433 -5.164 1.00 87.81 171 ALA A CA 1
ATOM 1294 C C . ALA A 1 171 ? 3.960 -4.684 -3.872 1.00 87.81 171 ALA A C 1
ATOM 1296 O O . ALA A 1 171 ? 2.749 -4.893 -3.905 1.00 87.81 171 ALA A O 1
ATOM 1297 N N . THR A 1 172 ? 4.647 -4.653 -2.736 1.00 87.81 172 THR A N 1
ATOM 1298 C CA . THR A 1 172 ? 4.028 -4.736 -1.412 1.00 87.81 172 THR A CA 1
ATOM 1299 C C . THR A 1 172 ? 4.057 -3.358 -0.767 1.00 87.81 172 THR A C 1
ATOM 1301 O O . THR A 1 172 ? 5.118 -2.742 -0.644 1.00 87.81 172 THR A O 1
ATOM 1304 N N . LEU A 1 173 ? 2.882 -2.877 -0.366 1.00 82.25 173 LEU A N 1
ATOM 1305 C CA . LEU A 1 173 ? 2.696 -1.636 0.377 1.00 82.25 173 LEU A CA 1
ATOM 1306 C C . LEU A 1 173 ? 2.509 -1.988 1.848 1.00 82.25 173 LEU A C 1
ATOM 1308 O O . LEU A 1 173 ? 1.473 -2.529 2.226 1.00 82.25 173 LEU A O 1
ATOM 1312 N N . ASN A 1 174 ? 3.516 -1.693 2.664 1.00 82.31 174 ASN A N 1
ATOM 1313 C CA . ASN A 1 174 ? 3.421 -1.902 4.101 1.00 82.31 174 ASN A CA 1
ATOM 1314 C C . ASN A 1 174 ? 2.939 -0.612 4.768 1.00 82.31 174 ASN A C 1
ATOM 1316 O O . ASN A 1 174 ? 3.576 0.431 4.560 1.00 82.31 174 ASN A O 1
ATOM 1320 N N . PRO A 1 175 ? 1.863 -0.674 5.577 1.00 73.69 175 PRO A N 1
ATOM 1321 C CA . PRO A 1 175 ? 1.515 0.420 6.465 1.00 73.69 175 PRO A CA 1
ATOM 1322 C C . PRO A 1 175 ? 2.715 0.763 7.359 1.00 73.69 175 PRO A C 1
ATOM 1324 O O . PRO A 1 175 ? 3.544 -0.115 7.629 1.00 73.69 175 PRO A O 1
ATOM 1327 N N . PRO A 1 176 ? 2.840 2.029 7.772 1.00 65.06 176 PRO A N 1
ATOM 1328 C CA . PRO A 1 176 ? 3.849 2.440 8.735 1.00 65.06 176 PRO A CA 1
ATOM 1329 C C . PRO A 1 176 ? 3.656 1.796 10.108 1.00 65.06 176 PRO A C 1
ATOM 1331 O O . PRO A 1 176 ? 2.486 1.507 10.460 1.00 65.06 176 PRO A O 1
#

pLDDT: mean 77.68, std 15.63, range [31.12, 95.75]